Protein AF-A0A7J7ZHK1-F1 (afdb_monomer)

Radius of gyration: 15.04 Å; Cα contacts (8 Å, |Δi|>4): 141; chains: 1; bounding box: 38×33×38 Å

Foldseek 3Di:
DDDPDDDFPAKDKDKDKDAPVPDDPCVRLVVLLVQVVQADPVVRDGPPDNVSNCQVVPPQWDDKDKDKDFDCDDDPYGRMIMIMMMTPPD

Solvent-accessible surface area (backbone atoms on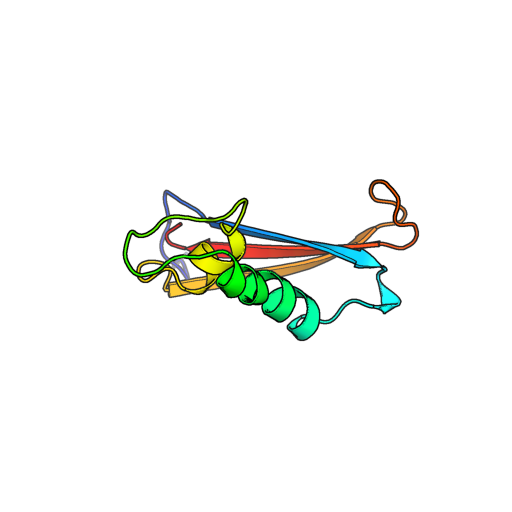ly — not comparable to full-atom values): 5322 Å² total; per-residue (Å²): 135,85,74,94,63,84,92,69,94,38,71,31,77,41,78,41,78,45,46,41,94,74,64,45,74,66,56,48,52,50,57,31,48,56,26,49,84,29,48,40,80,93,78,73,45,54,73,64,88,28,65,48,21,51,63,74,69,36,87,73,40,83,43,76,52,70,53,75,47,83,35,75,62,52,94,90,33,62,49,13,25,44,36,41,36,42,28,33,51,68

Secondary structure (DSSP, 8-state):
---SS---S--EEEEEEEEGGG--HHHHHHHHHGGGGGEETTTTEESS--HHHHHHT-TT--EEEEEEEEEEEETTEEEEEEEEEEEE--

Organism: Pipistrellus kuhlii (NCBI:txid59472)

InterPro domains:
  IPR001283 Cysteine-rich secretory protein-related [PR00837] (28-41)
  IPR001283 Cysteine-rich secretory protein-related [PR00837] (50-66)
  IPR001283 Cysteine-rich secretory protein-related [PR00837] (82-90)
  IPR001283 Cysteine-rich secretory protein-related [PTHR10334] (3-89)
  IPR014044 CAP domain [PF00188] (20-87)
  IPR014044 CAP domain [SM00198] (4-90)
  IPR035940 CAP superfamily [G3DSA:3.40.33.10] (1-90)
  IPR035940 CAP superfamily [SSF55797] (7-89)

Nearest PDB structures (foldseek):
  3q2r-assembly1_A  TM=9.482E-01  e=8.677E-10  Homo sapiens
  4p27-assembly1_A  TM=9.355E-01  e=2.193E-06  Schistosoma mansoni
  5uh5-assembly1_B  TM=6.181E-01  e=3.209E+00  Mycobacterium tuberculosis H37Rv
  8syi-assembly1_B  TM=6.240E-01  e=6.703E+00  Synechococcus elongatus

pLDDT: mean 95.93, std 5.8, range [57.62, 98.69]

Structure (mmCIF, N/CA/C/O backbone):
data_AF-A0A7J7ZHK1-F1
#
_entry.id   AF-A0A7J7ZHK1-F1
#
loop_
_atom_site.group_PDB
_atom_site.id
_atom_site.type_symbol
_atom_site.label_atom_id
_atom_site.label_alt_id
_atom_site.label_comp_id
_at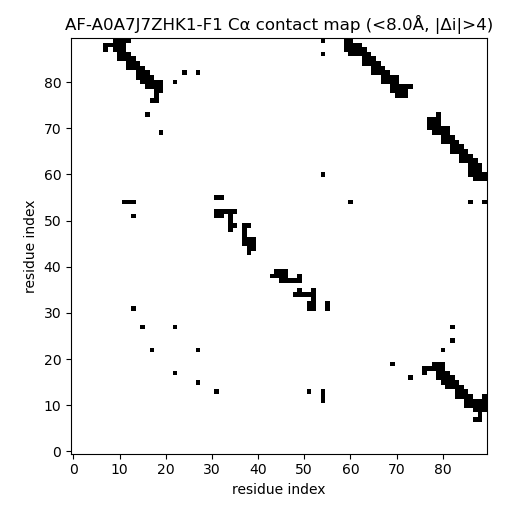om_site.label_asym_id
_atom_site.label_entity_id
_atom_site.label_seq_id
_atom_site.pdbx_PDB_ins_code
_atom_site.Cartn_x
_atom_site.Cartn_y
_atom_site.Cartn_z
_atom_site.occupancy
_atom_site.B_iso_or_equiv
_atom_site.auth_seq_id
_atom_site.auth_comp_id
_atom_site.auth_asym_id
_atom_site.auth_atom_id
_atom_site.pdbx_PDB_model_num
ATOM 1 N N . MET A 1 1 ? -19.451 22.885 -12.324 1.00 57.62 1 MET A N 1
ATOM 2 C CA . MET A 1 1 ? -18.782 21.565 -12.334 1.00 57.62 1 MET A CA 1
ATOM 3 C C . MET A 1 1 ? -19.168 20.834 -11.050 1.00 57.62 1 MET A C 1
ATOM 5 O O . MET A 1 1 ? -18.941 21.391 -9.986 1.00 57.62 1 MET A O 1
ATOM 9 N N . LYS A 1 2 ? -19.839 19.675 -11.120 1.00 73.06 2 LYS A N 1
ATOM 10 C CA . LYS A 1 2 ? -20.138 18.858 -9.926 1.00 73.06 2 LYS A CA 1
ATOM 11 C C . LYS A 1 2 ? -18.944 17.939 -9.672 1.00 73.06 2 LYS A C 1
ATOM 13 O O . LYS A 1 2 ? -18.518 17.255 -10.596 1.00 73.06 2 LYS A O 1
ATOM 18 N N . MET A 1 3 ? -18.394 17.941 -8.460 1.00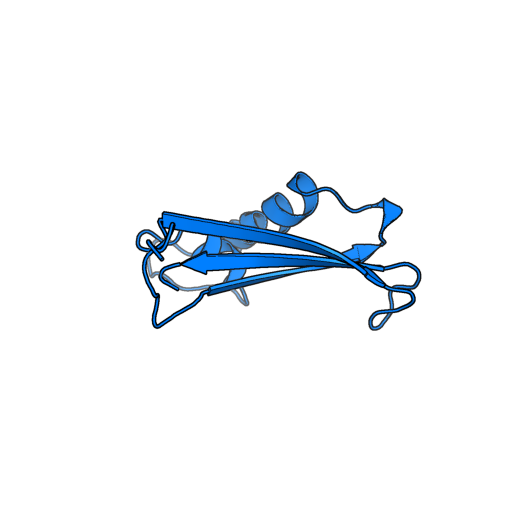 81.06 3 MET A N 1
ATOM 19 C CA . MET A 1 3 ? -17.318 17.013 -8.108 1.00 81.06 3 MET A CA 1
ATOM 20 C C . MET A 1 3 ? -17.885 15.597 -7.967 1.00 81.06 3 MET A C 1
ATOM 22 O O . MET A 1 3 ? -18.889 15.404 -7.285 1.00 81.06 3 MET A O 1
ATOM 26 N N . ALA A 1 4 ? -17.245 14.612 -8.604 1.00 84.69 4 ALA A N 1
ATOM 27 C CA . ALA A 1 4 ? -17.626 13.202 -8.479 1.00 84.69 4 ALA A CA 1
ATOM 28 C C . ALA A 1 4 ? -17.296 12.625 -7.087 1.00 84.69 4 ALA A C 1
ATOM 30 O O . ALA A 1 4 ? -17.901 11.641 -6.656 1.00 84.69 4 ALA A O 1
ATOM 31 N N . HIS A 1 5 ? -16.350 13.244 -6.371 1.00 84.56 5 HIS A N 1
ATOM 32 C CA . HIS A 1 5 ? -15.891 12.832 -5.047 1.00 84.56 5 HIS A CA 1
ATOM 33 C C . HIS A 1 5 ? -15.748 14.037 -4.098 1.00 84.56 5 HIS A C 1
ATOM 35 O O . HIS A 1 5 ? -15.480 15.144 -4.571 1.00 84.56 5 HIS A O 1
ATOM 41 N N . PRO A 1 6 ? -15.919 13.846 -2.775 1.00 90.88 6 PRO A N 1
ATOM 42 C CA . PRO A 1 6 ? -15.618 14.871 -1.776 1.00 90.88 6 PRO A CA 1
ATOM 43 C C . PRO A 1 6 ? -14.135 15.263 -1.768 1.00 90.88 6 PRO A C 1
ATOM 45 O O . PRO A 1 6 ? -13.279 14.496 -2.204 1.00 90.88 6 PRO A O 1
ATOM 48 N N . ILE A 1 7 ? -13.829 16.436 -1.210 1.00 91.38 7 ILE A N 1
ATOM 49 C CA . ILE A 1 7 ? -12.451 16.829 -0.892 1.00 91.38 7 ILE A CA 1
ATOM 50 C C . ILE A 1 7 ? -12.073 16.202 0.450 1.00 91.38 7 ILE A C 1
ATOM 52 O O . ILE A 1 7 ? -12.782 16.376 1.443 1.00 91.38 7 ILE A O 1
ATOM 56 N N . PHE A 1 8 ? -10.939 15.509 0.486 1.00 93.69 8 PHE A N 1
ATOM 57 C CA . PHE A 1 8 ? -10.388 14.898 1.692 1.00 93.69 8 PHE A CA 1
ATOM 58 C C . PHE A 1 8 ? -9.160 15.682 2.161 1.00 93.69 8 PHE A C 1
ATOM 60 O O . PHE A 1 8 ? -8.360 16.123 1.341 1.00 93.69 8 PHE A O 1
ATOM 67 N N . LYS A 1 9 ? -9.023 15.881 3.479 1.00 90.06 9 LYS A N 1
ATOM 68 C CA . LYS A 1 9 ? -7.891 16.620 4.072 1.00 90.06 9 LYS A CA 1
ATOM 69 C C . LYS A 1 9 ? -6.680 15.733 4.384 1.00 90.06 9 LYS A C 1
ATOM 71 O O . LYS A 1 9 ? -5.569 16.244 4.417 1.00 90.06 9 LYS A O 1
ATOM 76 N N . GLY A 1 10 ? -6.908 14.441 4.618 1.00 93.81 10 GLY A N 1
ATOM 77 C CA . GLY A 1 10 ? -5.883 13.423 4.843 1.00 93.81 10 GLY A CA 1
ATOM 78 C C . GLY A 1 10 ? -6.045 12.302 3.826 1.00 93.81 10 GLY A C 1
ATOM 79 O O . GLY A 1 10 ? -7.175 11.891 3.539 1.00 93.81 10 GLY A O 1
ATOM 80 N N . ILE A 1 11 ? -4.924 11.869 3.252 1.00 96.56 11 ILE A N 1
ATOM 81 C CA . ILE A 1 11 ? -4.843 10.792 2.268 1.00 96.56 11 ILE A CA 1
ATOM 82 C C . ILE A 1 11 ? -3.789 9.804 2.748 1.00 96.56 11 ILE A C 1
ATOM 84 O O . ILE A 1 11 ? -2.646 10.181 3.001 1.00 96.56 11 ILE A O 1
ATOM 88 N N . GLY A 1 12 ? -4.197 8.548 2.858 1.00 97.75 12 GLY A N 1
ATOM 89 C CA . GLY A 1 12 ? -3.327 7.431 3.167 1.00 97.75 12 GLY A CA 1
ATOM 90 C C . GLY A 1 12 ? -2.643 6.936 1.904 1.00 97.75 12 GLY A C 1
ATOM 91 O O . GLY A 1 12 ? -3.147 7.141 0.796 1.00 97.75 12 GLY A O 1
ATOM 92 N N . GLU A 1 13 ? -1.515 6.253 2.047 1.00 98.38 13 GLU A N 1
ATOM 93 C CA . GLU A 1 13 ? -0.778 5.716 0.909 1.00 98.38 13 GLU A CA 1
ATOM 94 C C . GLU A 1 13 ? -0.129 4.377 1.243 1.00 98.38 13 GLU A C 1
ATOM 96 O O . GLU A 1 13 ? 0.620 4.263 2.209 1.00 98.38 13 GLU A O 1
ATOM 101 N N . ASN A 1 14 ? -0.367 3.386 0.383 1.00 98.62 14 ASN A N 1
ATOM 102 C CA . ASN A 1 14 ? 0.453 2.183 0.325 1.00 98.62 14 ASN A CA 1
ATOM 103 C C . ASN A 1 14 ? 1.212 2.147 -0.998 1.00 98.62 14 ASN A C 1
ATOM 105 O O . ASN A 1 14 ? 0.631 2.373 -2.061 1.00 98.62 14 ASN A O 1
ATOM 109 N N . MET A 1 15 ? 2.492 1.781 -0.926 1.00 98.25 15 MET A N 1
ATOM 110 C CA . MET A 1 15 ? 3.370 1.632 -2.082 1.00 98.25 15 MET A CA 1
ATOM 111 C C . MET A 1 15 ? 3.972 0.223 -2.137 1.00 98.25 15 MET A C 1
ATOM 113 O O . MET A 1 15 ? 4.350 -0.369 -1.121 1.00 98.25 15 MET A O 1
ATOM 117 N N . TRP A 1 16 ? 4.071 -0.315 -3.348 1.00 98.38 16 TRP A N 1
ATOM 118 C CA . TRP A 1 16 ? 4.784 -1.541 -3.678 1.00 98.38 16 TRP A CA 1
ATOM 119 C C 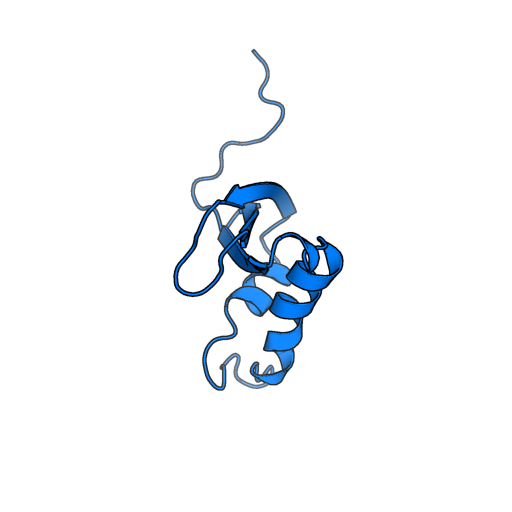. TRP A 1 16 ? 5.785 -1.246 -4.793 1.00 98.38 16 TRP A C 1
ATOM 121 O O . TRP A 1 16 ? 5.470 -0.539 -5.751 1.00 98.38 16 TRP A O 1
ATOM 131 N N . VAL A 1 17 ? 6.991 -1.793 -4.658 1.00 98.19 17 VAL A N 1
ATOM 132 C CA . VAL A 1 17 ? 8.055 -1.701 -5.659 1.00 98.19 17 VAL A CA 1
ATOM 133 C C . VAL A 1 17 ? 8.660 -3.084 -5.842 1.00 98.19 17 VAL A C 1
ATOM 135 O O . VAL A 1 17 ? 9.062 -3.722 -4.868 1.00 98.19 17 VAL A O 1
ATOM 138 N N . GLY A 1 18 ? 8.774 -3.519 -7.089 1.00 97.62 18 GLY A N 1
ATOM 139 C CA . GLY A 1 18 ? 9.392 -4.790 -7.454 1.00 97.62 18 GLY A CA 1
ATOM 140 C C . GLY A 1 18 ? 9.682 -4.851 -8.946 1.00 97.62 18 GLY A C 1
ATOM 141 O O . GLY A 1 18 ? 9.633 -3.824 -9.626 1.00 97.62 18 GLY A O 1
ATOM 142 N N . LEU A 1 19 ? 10.011 -6.037 -9.454 1.00 98.06 19 LEU A N 1
ATOM 143 C CA . LEU A 1 19 ? 10.204 -6.236 -10.888 1.00 98.06 19 LEU A CA 1
ATOM 144 C C . LEU A 1 19 ? 8.862 -6.106 -11.619 1.00 98.06 19 LEU A C 1
ATOM 146 O O . LEU A 1 19 ? 7.838 -6.608 -11.161 1.00 98.06 19 LEU A O 1
ATOM 150 N N . GLU A 1 20 ? 8.869 -5.420 -12.759 1.00 97.69 20 GLU A N 1
ATOM 151 C CA . GLU A 1 20 ? 7.668 -5.154 -13.555 1.00 97.69 20 GLU A CA 1
ATOM 152 C C . GLU A 1 20 ? 6.987 -6.446 -14.017 1.00 97.69 20 GLU A C 1
ATOM 154 O O . GLU A 1 20 ? 5.769 -6.568 -13.940 1.00 97.69 20 GLU A O 1
ATOM 159 N N . ASN A 1 21 ? 7.770 -7.447 -14.421 1.00 97.50 21 ASN A N 1
ATOM 160 C CA . ASN A 1 21 ? 7.262 -8.744 -14.870 1.00 97.50 21 ASN A CA 1
ATOM 161 C C . ASN A 1 21 ? 6.694 -9.624 -13.739 1.00 97.50 21 ASN A C 1
ATOM 163 O O . ASN A 1 21 ? 6.021 -10.611 -14.024 1.00 97.50 21 ASN A O 1
ATOM 167 N N . GLU A 1 22 ? 6.959 -9.288 -12.476 1.00 96.62 22 GLU A N 1
ATOM 168 C CA . GLU A 1 22 ? 6.394 -9.963 -11.300 1.00 96.62 22 GLU A CA 1
ATOM 169 C C . GLU A 1 22 ? 5.152 -9.239 -10.764 1.00 96.62 22 GLU A C 1
ATOM 171 O O . GLU A 1 22 ? 4.454 -9.752 -9.885 1.00 96.62 22 GLU A O 1
ATOM 176 N N . PHE A 1 23 ? 4.866 -8.032 -11.259 1.00 97.94 23 PHE A N 1
ATOM 177 C CA . PHE A 1 23 ? 3.782 -7.224 -10.736 1.00 97.94 23 PHE A CA 1
ATOM 178 C C . PHE A 1 23 ? 2.415 -7.797 -11.115 1.00 97.94 23 PHE A C 1
ATOM 180 O O . PHE A 1 23 ? 2.057 -7.948 -12.281 1.00 97.94 23 PHE A O 1
ATOM 187 N N . T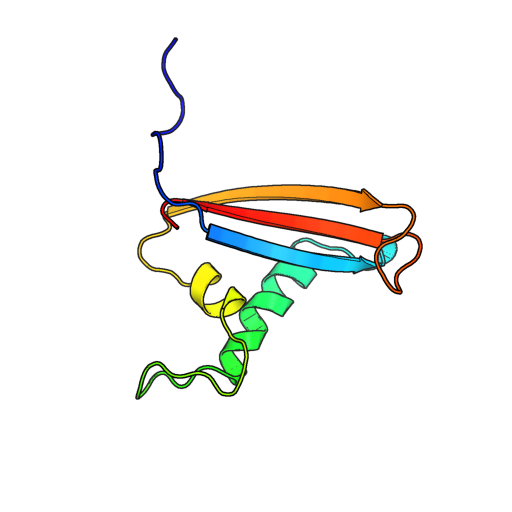HR A 1 24 ? 1.587 -7.989 -10.092 1.00 98.25 24 THR A N 1
ATOM 188 C CA . THR A 1 24 ? 0.132 -7.974 -10.230 1.00 98.25 24 THR A CA 1
ATOM 189 C C . THR A 1 24 ? -0.460 -7.196 -9.063 1.00 98.25 24 THR A C 1
ATOM 191 O O . THR A 1 24 ? 0.098 -7.182 -7.960 1.00 98.25 24 THR A O 1
ATOM 194 N N . THR A 1 25 ? -1.642 -6.610 -9.261 1.00 98.12 25 THR A N 1
ATOM 195 C CA . THR A 1 25 ? -2.382 -5.947 -8.178 1.00 98.12 25 THR A CA 1
ATOM 196 C C . THR A 1 25 ? -2.599 -6.883 -6.983 1.00 98.12 25 THR A C 1
ATOM 198 O O . THR A 1 25 ? -2.468 -6.460 -5.838 1.00 98.12 25 THR A O 1
ATOM 201 N N . SER A 1 26 ? -2.868 -8.175 -7.227 1.00 98.44 26 SER A N 1
ATOM 202 C CA . SER A 1 26 ? -3.067 -9.152 -6.148 1.00 98.44 26 SER A CA 1
ATOM 203 C C . SER A 1 26 ? -1.789 -9.403 -5.347 1.00 98.44 26 SER A C 1
ATOM 205 O O . SER A 1 26 ? -1.859 -9.457 -4.122 1.00 98.44 26 SER A O 1
ATOM 207 N N . ILE A 1 27 ? -0.629 -9.511 -6.005 1.00 98.38 27 ILE A N 1
ATOM 208 C CA . ILE A 1 27 ? 0.663 -9.690 -5.325 1.00 98.38 27 ILE A CA 1
ATOM 209 C C . ILE A 1 27 ? 0.955 -8.495 -4.414 1.00 98.38 27 ILE A C 1
ATOM 211 O O . ILE A 1 27 ? 1.262 -8.689 -3.237 1.00 98.38 27 ILE A O 1
ATOM 215 N N . ALA A 1 28 ? 0.789 -7.269 -4.920 1.00 98.50 28 ALA A N 1
ATOM 216 C CA . ALA A 1 28 ? 1.033 -6.066 -4.132 1.00 98.50 28 ALA A CA 1
ATOM 217 C C . ALA A 1 28 ? 0.105 -5.983 -2.907 1.00 98.50 28 ALA A C 1
ATOM 219 O O . ALA A 1 28 ? 0.590 -5.886 -1.779 1.00 98.50 28 ALA A O 1
ATOM 220 N N . ILE A 1 29 ? -1.212 -6.130 -3.100 1.00 98.56 29 ILE A N 1
ATOM 221 C CA . ILE A 1 29 ? -2.189 -6.069 -2.000 1.00 98.56 29 ILE A CA 1
ATOM 222 C C . ILE A 1 29 ? -1.954 -7.191 -0.979 1.00 98.56 29 ILE A C 1
ATOM 224 O O . ILE A 1 29 ? -1.972 -6.936 0.224 1.00 98.56 29 ILE A O 1
ATOM 228 N N . ARG A 1 30 ? -1.684 -8.427 -1.425 1.00 98.56 30 ARG A N 1
ATOM 229 C CA . ARG A 1 30 ? -1.381 -9.546 -0.515 1.00 98.56 30 ARG A CA 1
ATOM 230 C C . ARG A 1 30 ? -0.101 -9.307 0.278 1.00 98.56 30 ARG A C 1
ATOM 232 O O . ARG A 1 30 ? -0.056 -9.682 1.443 1.00 98.56 30 ARG A O 1
ATOM 239 N N . SER A 1 31 ? 0.910 -8.674 -0.319 1.00 98.38 31 SER A N 1
ATOM 240 C CA . SER A 1 31 ? 2.156 -8.349 0.383 1.00 98.38 31 SER A CA 1
ATOM 241 C C . SER A 1 31 ? 1.949 -7.325 1.502 1.00 98.38 31 SER A C 1
ATOM 243 O O . SER A 1 31 ? 2.496 -7.496 2.587 1.00 98.38 31 SER A O 1
ATOM 245 N N . TRP A 1 32 ? 1.106 -6.312 1.278 1.00 98.69 32 TRP A N 1
ATOM 246 C CA . TRP A 1 32 ? 0.708 -5.362 2.317 1.00 98.69 32 TRP A CA 1
ATOM 247 C C . TRP A 1 32 ? -0.125 -6.053 3.401 1.00 98.69 32 TRP A C 1
ATOM 249 O O . TRP A 1 32 ? 0.125 -5.863 4.586 1.00 98.69 32 TRP A O 1
ATOM 259 N N . PHE A 1 33 ? -1.068 -6.916 3.008 1.00 98.62 33 PHE A N 1
ATOM 260 C CA . PHE A 1 33 ? -1.908 -7.663 3.946 1.00 98.62 33 PHE A CA 1
ATOM 261 C C . PHE A 1 33 ? -1.108 -8.643 4.817 1.00 98.62 33 PHE A C 1
ATOM 263 O O . PHE A 1 33 ? -1.441 -8.841 5.982 1.00 98.62 33 PHE A O 1
ATOM 270 N N . ALA A 1 34 ? -0.037 -9.236 4.283 1.00 98.50 34 ALA A N 1
ATOM 271 C CA . ALA A 1 34 ? 0.827 -10.160 5.016 1.00 98.50 34 ALA A CA 1
ATOM 272 C C . ALA A 1 34 ? 1.509 -9.513 6.234 1.00 98.50 34 ALA A C 1
ATOM 274 O O . ALA A 1 34 ? 1.897 -10.216 7.165 1.00 98.50 34 ALA A O 1
ATOM 275 N N . GLU A 1 35 ? 1.599 -8.178 6.297 1.00 98.50 35 GLU A N 1
ATOM 276 C CA . GLU A 1 35 ? 2.078 -7.502 7.502 1.00 98.50 35 GLU A CA 1
ATOM 277 C C . GLU A 1 35 ? 1.158 -7.709 8.723 1.00 98.50 35 GLU A C 1
ATOM 279 O O . GLU A 1 35 ? 1.593 -7.433 9.841 1.00 98.50 35 GLU A O 1
ATOM 284 N N . LYS A 1 36 ? -0.049 -8.285 8.553 1.00 97.94 36 LYS A N 1
ATOM 285 C CA . LYS A 1 36 ? -0.896 -8.753 9.665 1.00 97.94 36 LYS A CA 1
ATOM 286 C C . LYS A 1 36 ? -0.139 -9.647 10.647 1.00 97.94 36 LYS A C 1
ATOM 288 O O . LYS A 1 36 ? -0.431 -9.625 11.833 1.00 97.94 36 LYS A O 1
ATOM 293 N N . ASP A 1 37 ? 0.837 -10.420 10.163 1.00 97.81 37 ASP A N 1
ATOM 294 C CA . ASP A 1 37 ? 1.603 -11.362 10.988 1.00 97.81 37 ASP A CA 1
ATOM 295 C C . ASP A 1 37 ? 2.514 -10.638 11.990 1.00 97.81 37 ASP A C 1
ATOM 297 O O . ASP A 1 37 ? 3.047 -11.247 12.917 1.00 97.81 37 ASP A O 1
ATOM 301 N N . LYS A 1 38 ? 2.690 -9.325 11.810 1.00 98.00 38 LYS A N 1
ATOM 302 C CA . LYS A 1 38 ? 3.412 -8.444 12.723 1.00 98.00 38 LYS A CA 1
ATOM 303 C C . LYS A 1 38 ? 2.479 -7.675 13.657 1.00 98.00 38 LYS A C 1
ATOM 305 O O . LYS A 1 38 ? 2.995 -7.044 14.571 1.00 98.00 38 LYS A O 1
ATOM 310 N N . TYR A 1 39 ? 1.165 -7.671 13.435 1.00 98.25 39 TYR A N 1
ATOM 311 C CA . TYR A 1 39 ? 0.215 -6.900 14.238 1.00 98.25 39 TYR A CA 1
ATOM 312 C C . TYR A 1 39 ? -0.329 -7.724 15.409 1.00 98.25 39 TYR A C 1
ATOM 314 O O . TYR A 1 39 ? -0.835 -8.828 15.220 1.00 98.25 39 TYR A O 1
ATOM 322 N N . TYR A 1 40 ? -0.249 -7.165 16.614 1.00 97.69 40 TYR A N 1
ATOM 323 C CA . TYR A 1 40 ? -0.827 -7.722 17.832 1.00 97.69 40 TYR A CA 1
ATOM 324 C C . TYR A 1 40 ? -2.146 -7.017 18.132 1.00 97.69 40 TYR A C 1
ATOM 326 O O . TYR A 1 40 ? -2.168 -5.875 18.598 1.00 97.69 40 TYR A O 1
ATOM 334 N N . PHE A 1 41 ? -3.255 -7.699 17.858 1.00 95.25 41 PHE A N 1
ATOM 335 C CA . PHE A 1 41 ? -4.598 -7.142 18.034 1.00 95.25 41 PHE A CA 1
ATOM 336 C C . PHE A 1 41 ? -4.923 -6.829 19.495 1.00 95.25 41 PHE A C 1
ATOM 338 O O . PHE A 1 41 ? -5.679 -5.904 19.770 1.00 95.25 41 PHE A O 1
ATOM 345 N N . GLU A 1 42 ? -4.346 -7.578 20.431 1.00 96.75 42 GLU A N 1
ATOM 346 C CA . GLU A 1 42 ? -4.651 -7.498 21.858 1.00 96.75 42 GLU A CA 1
ATOM 347 C C . GLU A 1 42 ? -4.273 -6.142 22.460 1.00 96.75 42 GLU A C 1
ATOM 349 O O . GLU A 1 42 ? -4.927 -5.665 23.383 1.00 96.75 42 GLU A O 1
ATOM 354 N N . ASN A 1 43 ? -3.211 -5.522 21.943 1.00 96.12 43 ASN A N 1
ATOM 355 C CA . ASN A 1 43 ? -2.691 -4.249 22.441 1.00 96.12 43 ASN A CA 1
ATOM 356 C C . ASN A 1 43 ? -2.504 -3.192 21.341 1.00 96.12 43 ASN A C 1
ATOM 358 O O . ASN A 1 43 ? -2.012 -2.101 21.622 1.00 96.12 43 ASN A O 1
ATOM 362 N N . GLY A 1 44 ? -2.873 -3.510 20.099 1.00 95.56 44 GLY A N 1
ATOM 363 C CA . GLY A 1 44 ? -2.771 -2.610 18.957 1.00 95.56 44 GLY A CA 1
ATOM 364 C C . GLY A 1 44 ? -1.338 -2.262 18.546 1.00 95.56 44 GLY A C 1
ATOM 365 O O . GLY A 1 44 ? -1.131 -1.218 17.930 1.00 95.56 44 GLY A O 1
ATOM 366 N N . THR A 1 45 ? -0.347 -3.090 18.886 1.00 97.50 45 THR A N 1
ATOM 367 C CA . THR A 1 45 ? 1.071 -2.827 18.575 1.00 97.50 45 THR A CA 1
ATOM 368 C C . THR A 1 45 ? 1.585 -3.670 17.414 1.00 97.50 45 THR A C 1
ATOM 370 O O . THR A 1 45 ? 0.959 -4.646 17.006 1.00 97.50 45 THR A O 1
ATOM 373 N N . CYS A 1 46 ? 2.755 -3.307 16.882 1.00 97.75 46 CYS A N 1
ATOM 374 C CA . CYS A 1 46 ? 3.391 -4.040 15.794 1.00 97.75 46 CYS A CA 1
ATOM 375 C C . CYS A 1 46 ? 4.804 -4.501 16.136 1.00 97.75 46 CYS A C 1
ATOM 377 O O . CYS A 1 46 ? 5.643 -3.729 16.602 1.00 97.75 46 CYS A O 1
ATOM 379 N N . ARG A 1 47 ? 5.103 -5.761 15.811 1.00 95.75 47 ARG A N 1
ATOM 380 C CA . ARG A 1 47 ? 6.460 -6.302 15.737 1.00 95.75 47 ARG A CA 1
ATOM 381 C C . ARG A 1 47 ? 7.138 -5.801 14.456 1.00 95.75 47 ARG A C 1
ATOM 383 O O . ARG A 1 47 ? 7.277 -6.534 13.478 1.00 95.75 47 ARG A O 1
ATOM 390 N N . GLY A 1 48 ? 7.545 -4.534 14.461 1.00 95.88 48 GLY A N 1
ATOM 391 C CA . GLY A 1 48 ? 8.112 -3.834 13.303 1.00 95.88 48 GLY A CA 1
ATOM 392 C C . GLY A 1 48 ? 7.061 -3.055 12.508 1.00 95.88 48 GLY A C 1
ATOM 393 O O . GLY A 1 48 ? 6.050 -2.642 13.064 1.00 95.88 48 GLY A O 1
ATOM 394 N N . ASP A 1 49 ? 7.304 -2.840 11.212 1.00 96.88 49 ASP A N 1
ATOM 395 C CA . ASP A 1 49 ? 6.375 -2.103 10.343 1.00 96.88 49 ASP A CA 1
ATOM 396 C C . ASP A 1 49 ? 5.230 -2.995 9.838 1.00 96.88 49 ASP A C 1
ATOM 398 O O . ASP A 1 49 ? 5.462 -4.052 9.234 1.00 96.88 49 ASP A O 1
ATOM 402 N N . CYS A 1 50 ? 4.016 -2.527 10.112 1.00 98.00 50 CYS A N 1
ATOM 403 C CA . CYS A 1 50 ? 2.714 -3.099 9.779 1.00 98.00 50 CYS A CA 1
ATOM 404 C C . CYS A 1 50 ? 1.764 -2.055 9.161 1.00 98.00 50 CYS A C 1
ATOM 406 O O . CYS A 1 50 ? 0.557 -2.290 9.050 1.00 98.00 50 CYS A O 1
ATOM 408 N N . SER A 1 51 ? 2.282 -0.860 8.854 1.00 97.69 51 SER A N 1
ATOM 409 C CA . SER A 1 51 ? 1.483 0.302 8.461 1.00 97.69 51 SER A CA 1
ATOM 410 C C . SER A 1 51 ? 0.650 0.031 7.212 1.00 97.69 51 SER A C 1
ATOM 412 O O . SER A 1 51 ? -0.480 0.508 7.115 1.00 97.69 51 SER A O 1
ATOM 414 N N . LYS A 1 52 ? 1.148 -0.809 6.297 1.00 98.38 52 LYS A N 1
ATOM 415 C CA . LYS A 1 52 ? 0.450 -1.121 5.049 1.00 98.38 52 LYS A CA 1
ATOM 416 C C . LYS A 1 52 ? -0.741 -2.030 5.300 1.00 98.38 52 LYS A C 1
ATOM 418 O O . LYS A 1 52 ? -1.791 -1.839 4.684 1.00 98.38 52 LYS A O 1
ATOM 423 N N . TYR A 1 53 ? -0.597 -2.978 6.228 1.00 98.50 53 T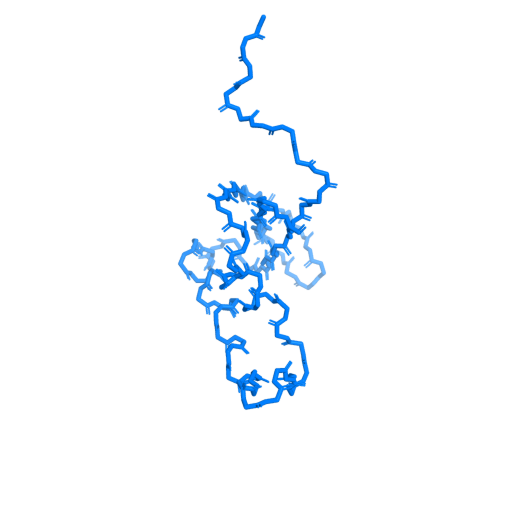YR A N 1
ATOM 424 C CA . TYR A 1 53 ? -1.720 -3.776 6.711 1.00 98.50 53 TYR A CA 1
ATOM 425 C C . TYR A 1 53 ? -2.770 -2.892 7.390 1.00 98.50 53 TYR A C 1
ATOM 427 O O . TYR A 1 53 ? -3.937 -2.959 7.013 1.00 98.50 53 TYR A O 1
ATOM 435 N N . LEU A 1 54 ? -2.359 -2.027 8.324 1.00 97.88 54 LEU A N 1
ATOM 436 C CA . LEU A 1 54 ? -3.284 -1.137 9.034 1.00 97.88 54 LEU A CA 1
ATOM 437 C C . LEU A 1 54 ? -4.049 -0.216 8.080 1.00 97.88 54 LEU A C 1
ATOM 439 O O . LEU A 1 54 ? -5.258 -0.074 8.225 1.00 97.88 54 LEU A O 1
ATOM 443 N N . GLN A 1 55 ? -3.381 0.334 7.062 1.00 98.31 55 GLN A N 1
ATOM 444 C CA . GLN A 1 55 ? -4.032 1.155 6.044 1.00 98.31 55 GLN A CA 1
ATOM 445 C C . GLN A 1 55 ? -5.067 0.370 5.221 1.00 98.31 55 GLN A C 1
ATOM 447 O O . GLN A 1 55 ? -6.115 0.920 4.882 1.00 98.31 55 GLN A O 1
ATOM 452 N N . LEU A 1 56 ? -4.800 -0.905 4.903 1.00 97.88 56 LEU A N 1
ATOM 453 C CA . LEU A 1 56 ? -5.738 -1.756 4.158 1.00 97.88 56 LEU A CA 1
ATOM 454 C C . LEU A 1 56 ? -7.023 -2.049 4.935 1.00 97.88 56 LEU A C 1
ATOM 456 O O . LEU A 1 56 ? -8.077 -2.198 4.319 1.00 97.88 56 LEU A O 1
ATOM 460 N N . VAL A 1 57 ? -6.931 -2.177 6.260 1.00 97.19 57 VAL A N 1
ATOM 461 C CA . VAL A 1 57 ? -8.067 -2.527 7.130 1.00 97.19 57 VAL A CA 1
ATOM 462 C C . VAL A 1 57 ? -8.608 -1.329 7.913 1.00 97.19 57 VAL A C 1
ATOM 464 O O . VAL A 1 57 ? -9.358 -1.507 8.871 1.00 97.19 57 VAL A O 1
ATOM 467 N N . TRP A 1 58 ? -8.233 -0.111 7.517 1.00 97.44 58 TRP A N 1
ATOM 468 C CA . TRP A 1 58 ? -8.601 1.107 8.227 1.00 97.44 58 TRP A CA 1
ATOM 469 C C . TRP A 1 58 ? -10.100 1.394 8.113 1.00 97.44 58 TRP A C 1
ATOM 471 O O . TRP A 1 58 ? -10.620 1.601 7.017 1.00 97.44 58 TRP A O 1
ATOM 481 N N . ASP A 1 59 ? -10.800 1.451 9.249 1.00 97.00 59 ASP A N 1
ATOM 482 C CA . ASP A 1 59 ? -12.265 1.563 9.295 1.00 97.00 59 ASP A CA 1
ATOM 483 C C . ASP A 1 59 ? -12.793 2.868 8.677 1.00 97.00 59 ASP A C 1
ATOM 485 O O . ASP A 1 59 ? -13.914 2.912 8.166 1.00 97.00 59 ASP A O 1
ATOM 489 N N . LYS A 1 60 ? -11.998 3.946 8.728 1.00 96.75 60 LYS A N 1
ATOM 490 C CA . LYS A 1 60 ? -12.390 5.256 8.199 1.00 96.75 60 LYS A CA 1
ATOM 491 C C . LYS A 1 60 ? -12.197 5.384 6.698 1.00 96.75 60 LYS A C 1
ATOM 493 O O . LYS A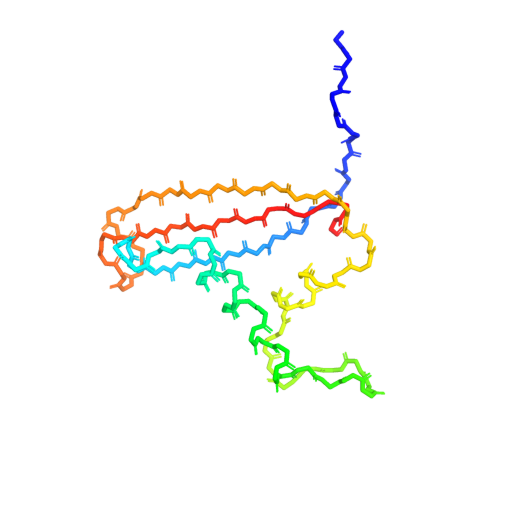 1 60 ? -12.894 6.202 6.100 1.00 96.75 60 LYS A O 1
ATOM 498 N N . SER A 1 61 ? -11.291 4.627 6.083 1.00 97.56 61 SER A N 1
ATOM 499 C CA . SER A 1 61 ? -11.015 4.748 4.650 1.00 97.56 61 SER A CA 1
ATOM 500 C C . SER A 1 61 ? -12.082 4.015 3.837 1.00 97.56 61 SER A C 1
ATOM 502 O O . SER A 1 61 ? -12.192 2.796 3.892 1.00 97.56 61 SER A O 1
ATOM 504 N N . TYR A 1 62 ? -12.857 4.749 3.034 1.00 96.00 62 TYR A N 1
ATOM 505 C CA . TYR A 1 62 ? -13.944 4.174 2.220 1.00 96.00 62 TYR A CA 1
ATOM 506 C C . TYR A 1 62 ? -13.799 4.448 0.716 1.00 96.00 62 TYR A C 1
ATOM 508 O O . TYR A 1 62 ? -14.620 4.006 -0.093 1.00 96.00 62 TYR A O 1
ATOM 516 N N . LYS A 1 63 ? -12.766 5.197 0.317 1.00 96.25 63 LYS A N 1
ATOM 517 C CA . LYS A 1 63 ? -12.361 5.399 -1.076 1.00 96.25 63 LYS A CA 1
ATOM 518 C C . LYS A 1 63 ? -10.924 4.936 -1.253 1.00 96.25 63 LYS A C 1
ATOM 520 O O . LYS A 1 63 ? -10.076 5.232 -0.418 1.00 96.25 63 LYS A O 1
ATOM 525 N N . VAL A 1 64 ? -10.664 4.267 -2.370 1.00 97.44 64 VAL A N 1
ATOM 526 C CA . VAL A 1 64 ? -9.323 3.873 -2.799 1.00 97.44 64 VAL A CA 1
ATOM 527 C C . VAL A 1 64 ? -9.167 4.151 -4.290 1.00 97.44 64 VAL A C 1
ATOM 529 O O . VAL A 1 64 ? -10.101 3.938 -5.067 1.00 97.44 64 VAL A O 1
ATOM 532 N N . GLY A 1 65 ? -7.997 4.641 -4.683 1.00 97.50 65 GLY A N 1
ATOM 533 C CA . GLY A 1 65 ? -7.589 4.787 -6.077 1.00 97.50 65 GLY A CA 1
ATOM 534 C C . GLY A 1 65 ? -6.137 4.358 -6.223 1.00 97.50 65 GLY A C 1
ATOM 535 O O . GLY A 1 65 ? -5.317 4.705 -5.378 1.00 97.50 65 GLY A O 1
ATOM 536 N N . CYS A 1 66 ? -5.822 3.590 -7.264 1.00 98.50 66 CYS A N 1
ATOM 537 C CA . CYS A 1 66 ? -4.483 3.045 -7.457 1.00 98.50 66 CYS A CA 1
ATOM 538 C C . CYS A 1 66 ? -3.967 3.280 -8.875 1.00 98.50 66 CYS A C 1
ATOM 540 O O . CYS A 1 66 ? -4.748 3.356 -9.823 1.00 98.50 66 CYS A O 1
ATOM 542 N N . ALA A 1 67 ? -2.645 3.331 -9.013 1.00 98.50 67 ALA A N 1
ATOM 543 C CA . ALA A 1 67 ? -1.949 3.436 -10.287 1.00 98.50 67 ALA A CA 1
ATOM 544 C C . ALA A 1 67 ? -0.668 2.594 -10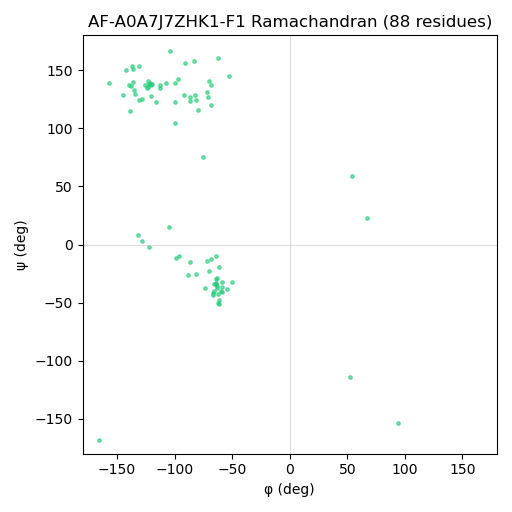.269 1.00 98.50 67 ALA A C 1
ATOM 546 O O . ALA A 1 67 ? -0.053 2.404 -9.217 1.00 98.50 67 ALA A O 1
ATOM 547 N N . VAL A 1 68 ? -0.268 2.100 -11.442 1.00 98.38 68 VAL A N 1
ATOM 548 C CA . VAL A 1 68 ? 1.023 1.440 -11.656 1.00 98.38 68 VAL A CA 1
ATOM 549 C C . VAL A 1 68 ? 1.795 2.162 -12.755 1.00 98.38 68 VAL A C 1
ATOM 551 O O . VAL A 1 68 ? 1.217 2.508 -13.784 1.00 98.38 68 VAL A O 1
ATOM 554 N N . THR A 1 69 ? 3.096 2.348 -12.544 1.00 98.19 69 THR A N 1
ATOM 555 C CA . THR A 1 69 ? 3.999 2.960 -13.524 1.00 98.1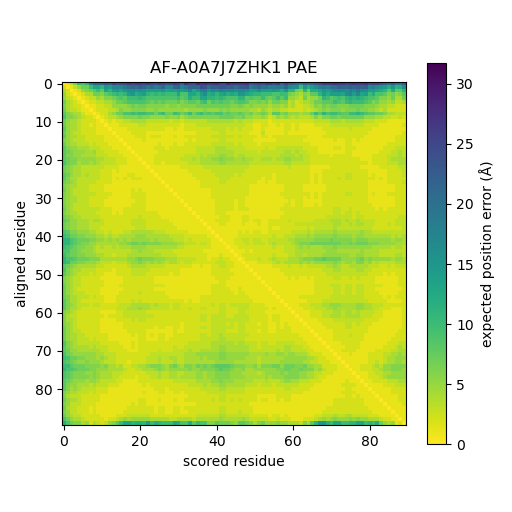9 69 THR A CA 1
ATOM 556 C C . THR A 1 69 ? 5.252 2.098 -13.699 1.00 98.19 69 THR A C 1
ATOM 558 O O . THR A 1 69 ? 5.946 1.837 -12.707 1.00 98.19 69 THR A O 1
ATOM 561 N N . PRO A 1 70 ? 5.586 1.675 -14.933 1.00 97.88 70 PRO A N 1
ATOM 562 C CA . PRO A 1 70 ? 6.858 1.024 -15.215 1.00 97.88 70 PRO A CA 1
ATOM 563 C C . PRO A 1 70 ? 8.002 2.039 -15.111 1.00 97.88 70 PRO A C 1
ATOM 565 O O . PRO A 1 70 ? 7.884 3.196 -15.512 1.00 97.88 70 PRO A O 1
ATOM 568 N N . CYS A 1 71 ? 9.127 1.608 -14.557 1.00 97.69 71 CYS A N 1
ATOM 569 C CA . CYS A 1 71 ? 10.291 2.434 -14.272 1.00 97.69 71 CYS A CA 1
ATOM 570 C C . CYS A 1 71 ? 11.558 1.702 -14.710 1.00 97.69 71 CYS A C 1
ATOM 572 O O . CYS A 1 71 ? 11.781 0.545 -14.358 1.00 97.69 71 CYS A O 1
ATOM 574 N N . SER A 1 72 ? 12.453 2.388 -15.422 1.00 98.00 72 SER A N 1
ATOM 575 C CA . SER A 1 72 ? 13.706 1.777 -15.890 1.00 98.00 72 SER A CA 1
ATOM 576 C C . SER A 1 72 ? 14.568 1.253 -14.734 1.00 98.00 72 SER A C 1
ATOM 578 O O . SER A 1 72 ? 15.183 0.187 -14.850 1.00 98.00 72 SER A O 1
ATOM 580 N N . ARG A 1 73 ? 14.587 1.964 -13.598 1.00 97.19 73 ARG A N 1
ATOM 581 C CA . ARG A 1 73 ? 15.282 1.545 -12.380 1.00 97.19 73 ARG A CA 1
ATOM 582 C C . ARG A 1 73 ? 14.715 2.201 -11.125 1.00 97.19 73 ARG A C 1
ATOM 584 O O . ARG A 1 73 ? 14.506 3.409 -11.109 1.00 97.19 73 ARG A O 1
ATOM 591 N N . ILE A 1 74 ? 14.591 1.423 -10.047 1.00 96.88 74 ILE A N 1
ATOM 592 C CA . ILE A 1 74 ? 14.305 1.919 -8.692 1.00 96.88 74 ILE A CA 1
ATOM 593 C C . ILE A 1 74 ? 15.151 1.150 -7.688 1.00 96.88 74 ILE A C 1
ATOM 595 O O . ILE A 1 74 ? 14.999 -0.061 -7.519 1.00 96.88 74 ILE A O 1
ATOM 599 N N . GLY A 1 75 ? 16.068 1.853 -7.023 1.00 94.12 75 GLY A N 1
ATOM 600 C CA . GLY A 1 75 ? 17.040 1.233 -6.126 1.00 94.12 75 GLY A CA 1
ATOM 601 C C . GLY A 1 75 ? 17.797 0.094 -6.821 1.00 94.12 75 GLY A C 1
ATOM 602 O O . GLY A 1 75 ? 18.561 0.318 -7.771 1.00 94.12 75 GLY A O 1
ATOM 603 N N . ARG A 1 76 ? 17.568 -1.136 -6.343 1.00 94.44 76 ARG A N 1
ATOM 604 C CA . ARG A 1 76 ? 18.173 -2.368 -6.876 1.00 94.44 76 ARG A CA 1
ATOM 605 C C . ARG A 1 76 ? 17.411 -3.010 -8.040 1.00 94.44 76 ARG A C 1
ATOM 607 O O . ARG A 1 76 ? 17.977 -3.865 -8.713 1.00 94.44 76 ARG A O 1
ATOM 614 N N . PHE A 1 77 ? 16.160 -2.626 -8.281 1.00 94.94 77 PHE A N 1
ATOM 615 C CA . PHE A 1 77 ? 15.335 -3.212 -9.336 1.00 94.94 77 PHE A CA 1
ATOM 616 C C . PHE A 1 77 ? 15.589 -2.490 -10.662 1.00 94.94 77 PHE A C 1
ATOM 618 O O . PHE A 1 77 ? 15.449 -1.269 -10.737 1.00 94.94 77 PHE A O 1
ATOM 625 N N . LYS A 1 78 ? 15.975 -3.236 -11.701 1.00 97.25 78 LYS A N 1
ATOM 626 C CA . LYS A 1 78 ? 15.962 -2.789 -13.105 1.00 97.25 78 LYS A CA 1
ATOM 627 C C . LYS A 1 78 ? 14.669 -3.295 -13.742 1.00 97.25 78 LYS A C 1
ATOM 629 O O . LYS A 1 78 ? 14.287 -4.416 -13.426 1.00 97.25 78 LYS A O 1
ATOM 634 N N . HIS A 1 79 ? 14.039 -2.509 -14.616 1.00 97.56 79 HIS A N 1
ATOM 635 C CA . HIS A 1 79 ? 12.694 -2.808 -15.142 1.00 97.56 79 HIS A CA 1
ATOM 636 C C . HIS A 1 79 ? 11.699 -3.019 -13.989 1.00 97.56 79 HIS A C 1
ATOM 638 O O . HIS A 1 79 ? 11.179 -4.110 -13.766 1.00 97.56 79 HIS A O 1
ATOM 644 N N . ALA A 1 80 ? 11.556 -1.985 -13.163 1.00 98.06 80 ALA A N 1
ATOM 645 C CA . ALA A 1 80 ? 10.742 -2.007 -11.959 1.00 98.06 80 ALA A CA 1
ATOM 646 C C . ALA A 1 80 ? 9.308 -1.550 -12.249 1.00 98.06 80 ALA A C 1
ATOM 648 O O . ALA A 1 80 ? 9.083 -0.754 -13.154 1.00 98.06 80 ALA A O 1
ATOM 649 N N . ALA A 1 81 ? 8.357 -1.959 -11.416 1.00 98.31 81 ALA A N 1
ATOM 650 C CA . ALA A 1 81 ? 7.040 -1.336 -11.336 1.00 98.31 81 ALA A CA 1
ATOM 651 C C . ALA A 1 81 ? 6.872 -0.642 -9.979 1.00 98.31 81 ALA A C 1
ATOM 653 O O . ALA A 1 81 ? 7.191 -1.224 -8.940 1.00 98.31 81 ALA A O 1
ATOM 654 N N . ILE A 1 82 ? 6.354 0.590 -9.996 1.00 98.38 82 ILE A N 1
ATOM 655 C CA . ILE A 1 82 ? 5.817 1.263 -8.805 1.00 98.38 82 ILE A CA 1
ATOM 656 C C . ILE A 1 82 ? 4.312 1.121 -8.847 1.00 98.38 82 ILE A C 1
ATOM 658 O O . ILE A 1 82 ? 3.689 1.590 -9.797 1.00 98.38 82 ILE A O 1
ATOM 662 N N . PHE A 1 83 ? 3.733 0.531 -7.811 1.00 98.62 83 PHE A N 1
ATOM 663 C CA . PHE A 1 83 ? 2.293 0.494 -7.614 1.00 98.62 83 PHE A CA 1
ATOM 664 C C . PHE A 1 83 ? 1.930 1.250 -6.343 1.00 98.62 83 PHE A C 1
ATOM 666 O O . PHE A 1 83 ? 2.420 0.918 -5.263 1.00 98.62 83 PHE A O 1
ATOM 673 N N . ILE A 1 84 ? 1.080 2.263 -6.480 1.00 98.62 84 ILE A N 1
ATOM 674 C CA . ILE A 1 84 ? 0.619 3.110 -5.380 1.00 98.62 84 ILE A CA 1
ATOM 675 C C . ILE A 1 84 ? -0.899 3.010 -5.296 1.00 98.62 84 ILE A C 1
ATOM 677 O O . ILE A 1 84 ? -1.582 3.060 -6.319 1.00 98.62 84 ILE A O 1
ATOM 681 N N . CYS A 1 85 ? -1.417 2.896 -4.076 1.00 98.69 85 CYS A N 1
ATOM 682 C CA . CYS A 1 85 ? -2.825 3.098 -3.763 1.00 98.69 85 CYS A CA 1
ATOM 683 C C . CYS A 1 85 ? -2.958 4.225 -2.743 1.00 98.69 85 CYS A C 1
ATOM 685 O O . CYS A 1 85 ? -2.349 4.157 -1.674 1.00 98.69 85 CYS A O 1
ATOM 687 N N . ASN A 1 86 ? -3.798 5.210 -3.048 1.00 98.44 86 ASN A N 1
ATOM 688 C CA . ASN A 1 86 ? -4.198 6.245 -2.109 1.00 98.44 86 ASN A CA 1
ATOM 689 C C . ASN A 1 86 ? -5.570 5.929 -1.505 1.00 98.44 86 ASN A C 1
ATOM 691 O O . ASN A 1 86 ? -6.482 5.491 -2.212 1.00 98.44 86 ASN A O 1
ATOM 695 N N . TYR A 1 87 ? -5.711 6.178 -0.204 1.00 98.12 87 TYR A N 1
ATOM 696 C CA . TYR A 1 87 ? -6.895 5.860 0.595 1.00 98.12 87 TYR A CA 1
ATOM 697 C C . TYR A 1 87 ? -7.477 7.135 1.193 1.00 98.12 87 TYR A C 1
ATOM 699 O O . TYR A 1 87 ? -6.735 8.005 1.647 1.00 98.12 87 TYR A O 1
ATOM 707 N N . ALA A 1 88 ? -8.803 7.261 1.186 1.00 96.88 88 ALA A N 1
ATOM 708 C CA . ALA A 1 88 ? -9.470 8.459 1.669 1.00 96.88 88 ALA A CA 1
ATOM 709 C C . ALA A 1 88 ? -10.743 8.145 2.481 1.00 96.88 88 ALA A C 1
ATOM 711 O O . ALA A 1 88 ? -11.566 7.327 2.047 1.00 96.88 88 ALA A O 1
ATOM 712 N N . PRO A 1 89 ? -10.960 8.838 3.615 1.00 96.00 89 PRO A N 1
ATOM 713 C CA . PRO A 1 89 ? -9.960 9.557 4.410 1.00 96.00 89 PRO A CA 1
ATOM 714 C C . PRO A 1 89 ? -8.767 8.666 4.776 1.00 96.00 89 PRO A C 1
ATOM 716 O O . PRO A 1 89 ? -8.948 7.465 4.974 1.00 96.00 89 PRO A O 1
ATOM 719 N N . GLY A 1 90 ? -7.581 9.262 4.825 1.00 82.94 90 GLY A N 1
ATOM 720 C CA . GLY A 1 90 ? -6.379 8.679 5.422 1.00 82.94 90 GLY A CA 1
ATOM 721 C C . GLY A 1 90 ? -6.086 9.270 6.781 1.00 82.94 90 GLY A C 1
ATOM 722 O O . GLY A 1 90 ? -6.447 10.455 6.979 1.00 82.94 90 GLY A O 1
#

Sequence (90 aa):
MKMAHPIFKGIGENMWVGLENEFTTSIAIRSWFAEKDKYYFENGTCRGDCSKYLQLVWDKSYKVGCAVTPCSRIGRFKHAAIFICNYAPG

Mean predicted aligned error: 3.36 Å